Protein AF-W7W2A4-F1 (afdb_monomer)

Mean predicted aligned error: 11.68 Å

Structure (mmCIF, N/CA/C/O backbone):
data_AF-W7W2A4-F1
#
_entry.id   AF-W7W2A4-F1
#
loop_
_atom_site.group_PDB
_atom_site.id
_atom_site.type_symbol
_atom_site.label_atom_id
_atom_site.label_alt_id
_atom_site.label_comp_id
_atom_site.label_asym_id
_atom_site.label_entity_id
_atom_site.label_seq_id
_atom_site.pdbx_PDB_ins_code
_atom_site.Cartn_x
_atom_site.Cartn_y
_atom_site.Cartn_z
_atom_site.occupa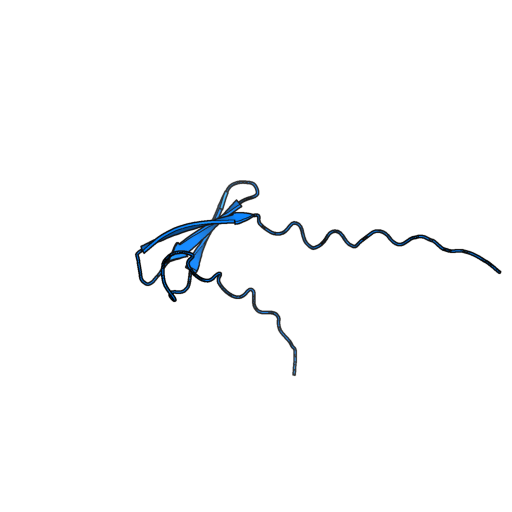ncy
_atom_site.B_iso_or_equiv
_atom_site.auth_seq_id
_atom_site.auth_comp_id
_atom_site.auth_asym_id
_atom_site.auth_atom_id
_atom_site.pdbx_PDB_model_num
ATOM 1 N N . MET A 1 1 ? 9.462 -25.849 14.936 1.00 43.78 1 MET A N 1
ATOM 2 C CA . MET A 1 1 ? 9.563 -24.855 13.844 1.00 43.78 1 MET A CA 1
ATOM 3 C C . MET A 1 1 ? 8.333 -23.974 13.919 1.00 43.78 1 MET A C 1
ATOM 5 O O . MET A 1 1 ? 7.233 -24.443 13.668 1.00 43.78 1 MET A O 1
ATOM 9 N N . PHE A 1 2 ? 8.513 -22.758 14.428 1.00 44.53 2 PHE A N 1
ATOM 10 C CA . PHE A 1 2 ? 7.433 -21.817 14.694 1.00 44.53 2 PHE A CA 1
ATOM 11 C C . PHE A 1 2 ? 6.754 -21.457 13.373 1.00 44.53 2 PHE A C 1
ATOM 13 O O . PHE A 1 2 ? 7.388 -20.873 12.495 1.00 44.53 2 PHE A O 1
ATOM 20 N N . THR A 1 3 ? 5.472 -21.792 13.230 1.00 48.12 3 THR A N 1
ATOM 21 C CA . THR A 1 3 ? 4.590 -21.216 12.212 1.00 48.12 3 THR A CA 1
ATOM 22 C C . THR A 1 3 ? 4.372 -19.753 12.574 1.00 48.12 3 THR A C 1
ATOM 24 O O . THR A 1 3 ? 3.325 -19.358 13.083 1.00 48.12 3 THR A O 1
ATOM 27 N N . GLY A 1 4 ? 5.410 -18.942 12.383 1.00 42.12 4 GLY A N 1
ATOM 28 C CA . GLY A 1 4 ? 5.262 -17.508 12.338 1.00 42.12 4 GLY A CA 1
ATOM 29 C C . GLY A 1 4 ? 4.390 -17.226 11.131 1.00 42.12 4 GLY A C 1
ATOM 30 O O . GLY A 1 4 ? 4.875 -17.234 10.002 1.00 42.12 4 GLY A O 1
ATOM 31 N N . THR A 1 5 ? 3.100 -16.995 11.355 1.00 51.19 5 THR A N 1
ATOM 32 C CA . THR A 1 5 ? 2.267 -16.205 10.452 1.00 51.19 5 THR A CA 1
ATOM 33 C C . THR A 1 5 ? 2.892 -14.816 10.391 1.00 51.19 5 THR A C 1
ATOM 35 O O . THR A 1 5 ? 2.439 -13.879 11.047 1.00 51.19 5 THR A O 1
ATOM 38 N N . SER A 1 6 ? 4.010 -14.710 9.670 1.00 49.09 6 SER A N 1
ATOM 39 C CA . SER A 1 6 ? 4.594 -13.446 9.269 1.00 49.09 6 SER A CA 1
ATOM 40 C C . SER A 1 6 ? 3.465 -12.688 8.586 1.00 49.09 6 SER A C 1
ATOM 42 O O . SER A 1 6 ? 2.759 -13.305 7.779 1.00 49.09 6 SER A O 1
ATOM 44 N N . PRO A 1 7 ? 3.198 -11.424 8.947 1.00 55.38 7 PRO A N 1
ATOM 45 C CA . PRO A 1 7 ? 2.141 -10.659 8.313 1.00 55.38 7 PRO A CA 1
ATOM 46 C C . PRO A 1 7 ? 2.483 -10.570 6.828 1.00 55.38 7 PRO A C 1
ATOM 48 O O . PRO A 1 7 ? 3.285 -9.732 6.427 1.00 55.38 7 PRO A O 1
ATOM 51 N N . GLN A 1 8 ? 1.932 -11.489 6.028 1.00 60.56 8 GLN A N 1
ATOM 52 C CA . GLN A 1 8 ? 2.200 -11.560 4.605 1.00 60.56 8 GLN A CA 1
ATOM 53 C C . GLN A 1 8 ? 1.798 -10.210 4.035 1.00 60.56 8 GLN A C 1
ATOM 55 O O . GLN A 1 8 ? 0.627 -9.821 4.088 1.00 60.56 8 GLN A O 1
ATOM 60 N N . SER A 1 9 ? 2.800 -9.478 3.553 1.00 68.94 9 SER A N 1
ATOM 61 C CA . SER A 1 9 ? 2.609 -8.259 2.791 1.00 68.94 9 SER A CA 1
ATOM 62 C C . SER A 1 9 ? 1.511 -8.506 1.759 1.00 68.94 9 SER A C 1
ATOM 64 O O . SER A 1 9 ? 1.574 -9.497 1.026 1.00 68.94 9 SER A O 1
ATOM 66 N N . PRO A 1 10 ? 0.456 -7.683 1.735 1.00 80.81 10 PRO A N 1
ATOM 67 C CA . PRO A 1 10 ? -0.695 -7.974 0.908 1.00 80.81 10 PRO A CA 1
ATOM 68 C C . PRO A 1 10 ? -0.316 -7.930 -0.574 1.00 80.81 10 PRO A C 1
ATOM 70 O O . PRO A 1 10 ? 0.402 -7.031 -1.012 1.00 80.81 10 PRO A O 1
ATOM 73 N N . ALA A 1 11 ? -0.833 -8.887 -1.345 1.00 86.38 11 ALA A N 1
ATOM 74 C CA . ALA A 1 11 ? -0.729 -8.858 -2.799 1.00 86.38 11 ALA A CA 1
ATOM 75 C C . ALA A 1 11 ? -1.432 -7.616 -3.359 1.00 86.38 11 ALA A C 1
ATOM 77 O O . ALA A 1 11 ? -2.466 -7.184 -2.825 1.00 86.38 11 ALA A O 1
ATOM 78 N N . CYS A 1 12 ? -0.850 -7.048 -4.412 1.00 88.69 12 CYS A N 1
ATOM 79 C CA . CYS A 1 12 ? -1.445 -5.950 -5.149 1.00 88.69 12 CYS A CA 1
ATOM 80 C C . CYS A 1 12 ? -2.726 -6.427 -5.865 1.00 88.69 12 CYS A C 1
ATOM 82 O O . CYS A 1 12 ? -2.746 -7.531 -6.403 1.00 88.69 12 CYS A O 1
ATOM 84 N N . PRO A 1 13 ? -3.804 -5.624 -5.887 1.00 88.38 13 PRO A N 1
ATOM 85 C CA . PRO A 1 13 ? -5.032 -5.991 -6.594 1.00 88.38 13 PRO A CA 1
ATOM 86 C C . PRO A 1 13 ? -4.929 -5.879 -8.125 1.00 88.38 13 PRO A C 1
ATOM 88 O O . PRO A 1 13 ? -5.826 -6.347 -8.814 1.00 88.38 13 PRO A O 1
ATOM 91 N N . VAL A 1 14 ? -3.879 -5.238 -8.652 1.00 90.25 14 VAL A N 1
ATOM 92 C CA . VAL A 1 14 ? -3.738 -4.934 -10.089 1.00 90.25 14 VAL A CA 1
ATOM 93 C C . VAL A 1 14 ? -2.648 -5.767 -10.764 1.00 90.25 14 VAL A C 1
ATOM 95 O O . VAL A 1 14 ? -2.749 -6.060 -11.950 1.00 90.25 14 VAL A O 1
ATOM 98 N N . CYS A 1 15 ? -1.617 -6.183 -10.030 1.00 90.19 15 CYS A N 1
ATOM 99 C CA . CYS A 1 15 ? -0.518 -6.979 -10.569 1.00 90.19 15 CYS A CA 1
ATOM 100 C C . CYS A 1 15 ? -0.096 -8.075 -9.573 1.00 90.19 15 CYS A C 1
ATOM 102 O O . CYS A 1 15 ? -0.432 -7.983 -8.391 1.00 90.19 15 CYS A O 1
ATOM 104 N N . PRO A 1 16 ? 0.689 -9.088 -9.988 1.00 89.44 16 PRO A N 1
ATOM 105 C CA . PRO A 1 16 ? 1.224 -10.110 -9.078 1.00 89.44 16 PRO A CA 1
ATOM 106 C C . PRO A 1 16 ? 2.300 -9.577 -8.105 1.00 89.44 16 PRO A C 1
ATOM 108 O O . PRO A 1 16 ? 2.941 -10.352 -7.395 1.00 89.44 16 PRO A O 1
ATOM 111 N N . GLY A 1 17 ? 2.513 -8.259 -8.058 1.00 90.25 17 GLY A N 1
ATOM 112 C CA . GLY A 1 17 ? 3.469 -7.602 -7.179 1.00 90.25 17 GLY A CA 1
ATOM 113 C C . GLY A 1 17 ? 3.050 -7.575 -5.707 1.00 90.25 17 GLY A C 1
ATOM 114 O O . GLY A 1 17 ? 1.885 -7.747 -5.332 1.00 90.25 17 GLY A O 1
ATOM 115 N N . GLN A 1 18 ? 4.027 -7.295 -4.844 1.00 90.25 18 GLN A N 1
ATOM 116 C CA . GLN A 1 18 ? 3.836 -7.219 -3.395 1.00 90.25 18 GLN A CA 1
ATOM 117 C C . GLN A 1 18 ? 3.655 -5.774 -2.920 1.00 90.25 18 GLN A C 1
ATOM 119 O O . GLN A 1 18 ? 4.345 -4.856 -3.377 1.00 90.25 18 GLN A O 1
ATOM 124 N N . GLY A 1 19 ? 2.733 -5.576 -1.975 1.00 90.81 19 GLY A N 1
ATOM 125 C CA . GLY A 1 19 ? 2.522 -4.299 -1.304 1.00 90.81 19 GLY A CA 1
ATOM 126 C C . GLY A 1 19 ? 3.488 -4.079 -0.147 1.00 90.81 19 GLY A C 1
ATOM 127 O O . GLY A 1 19 ? 3.506 -4.862 0.800 1.00 90.81 19 GLY A O 1
ATOM 128 N N . VAL A 1 20 ? 4.239 -2.982 -0.169 1.00 90.81 20 VAL A N 1
ATOM 129 C CA . VAL A 1 20 ? 4.977 -2.498 1.002 1.00 90.81 20 VAL A CA 1
ATOM 130 C C . VAL A 1 20 ? 4.071 -1.687 1.919 1.00 90.81 20 VAL A C 1
ATOM 132 O O . VAL A 1 20 ? 3.341 -0.830 1.426 1.00 90.81 20 VAL A O 1
ATOM 135 N N . PRO A 1 21 ? 4.111 -1.917 3.242 1.00 89.19 21 PRO A N 1
ATOM 136 C CA . PRO A 1 21 ? 3.345 -1.122 4.191 1.00 89.19 21 PRO A CA 1
ATOM 137 C C . PRO A 1 21 ? 3.874 0.314 4.230 1.00 89.19 21 PRO A C 1
ATOM 139 O O . PRO A 1 21 ? 5.058 0.535 4.467 1.00 89.19 21 PRO A O 1
ATOM 142 N N . LEU A 1 22 ? 2.979 1.280 4.032 1.00 90.56 22 LEU A N 1
ATOM 143 C CA . LEU A 1 22 ? 3.277 2.707 4.187 1.00 90.56 22 LEU A CA 1
ATOM 144 C C . LEU A 1 22 ? 2.989 3.191 5.610 1.00 90.56 22 LEU A C 1
ATOM 146 O O . LEU A 1 22 ? 3.652 4.086 6.118 1.00 90.56 22 LEU A O 1
ATOM 150 N N . GLY A 1 23 ? 1.984 2.601 6.257 1.00 88.56 23 GLY A N 1
ATOM 151 C CA . GLY A 1 23 ? 1.535 3.014 7.579 1.00 88.56 23 GLY A CA 1
ATOM 152 C C . GLY A 1 23 ? 0.058 2.718 7.791 1.00 88.56 23 GLY A C 1
ATOM 153 O O . GLY A 1 23 ? -0.591 2.041 6.990 1.00 88.56 23 GLY A O 1
ATOM 154 N N . GLN A 1 24 ? -0.484 3.215 8.896 1.00 90.00 24 GLN A N 1
ATOM 155 C CA . GLN A 1 24 ? -1.902 3.110 9.213 1.00 90.00 24 GLN A CA 1
ATOM 156 C C . GLN A 1 24 ? -2.505 4.507 9.308 1.00 90.00 24 GLN A C 1
ATOM 158 O O . GLN A 1 24 ? -1.973 5.369 9.999 1.00 90.00 24 GLN A O 1
ATOM 163 N N . LEU A 1 25 ? -3.638 4.701 8.637 1.00 88.69 25 LEU A N 1
ATOM 164 C CA . LEU A 1 25 ? -4.447 5.907 8.717 1.00 88.69 25 LEU A CA 1
ATOM 165 C C . LEU A 1 25 ? -5.819 5.521 9.276 1.00 88.69 25 LEU A C 1
ATOM 167 O O . LEU A 1 25 ? -6.637 4.883 8.607 1.00 88.69 25 LEU A O 1
ATOM 171 N N . GLY A 1 26 ? -6.049 5.840 10.549 1.00 88.38 26 GLY A N 1
ATOM 172 C CA . GLY A 1 26 ? -7.253 5.423 11.267 1.00 88.38 26 GLY A CA 1
ATOM 173 C C . GLY A 1 26 ? -7.359 3.897 11.373 1.00 88.38 26 GLY A C 1
ATOM 174 O O . GLY A 1 26 ? -6.521 3.255 11.999 1.00 88.38 26 GLY A O 1
ATOM 175 N N . ARG A 1 27 ? -8.395 3.304 10.764 1.00 85.56 27 ARG A N 1
ATOM 176 C CA . ARG A 1 27 ? -8.631 1.841 10.727 1.00 85.56 27 ARG A CA 1
ATOM 17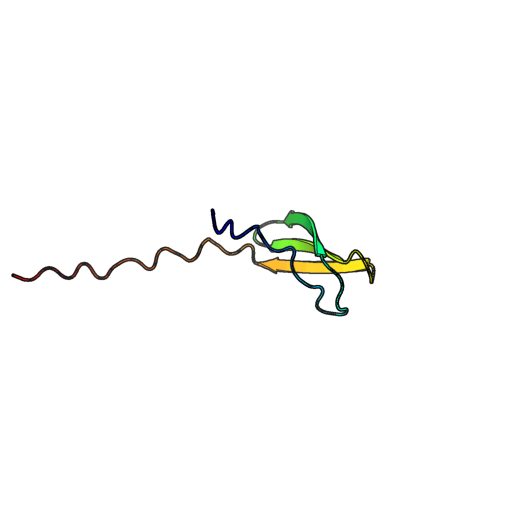7 C C . ARG A 1 27 ? -8.116 1.173 9.446 1.00 85.56 27 ARG A C 1
ATOM 179 O O . ARG A 1 27 ? -8.322 -0.026 9.247 1.00 85.56 27 ARG A O 1
ATOM 186 N N . LEU A 1 28 ? -7.494 1.941 8.557 1.00 88.56 28 LEU A N 1
ATOM 187 C CA . LEU A 1 28 ? -7.004 1.469 7.271 1.00 88.56 28 LEU A CA 1
ATOM 188 C C . LEU A 1 28 ? -5.486 1.386 7.305 1.00 88.56 28 LEU A C 1
ATOM 190 O O . LEU A 1 28 ? -4.801 2.337 7.671 1.00 88.56 28 LEU A O 1
ATOM 194 N N . ARG A 1 29 ? -4.960 0.234 6.912 1.00 90.31 29 ARG A N 1
ATOM 195 C CA . ARG A 1 29 ? -3.535 0.014 6.716 1.00 90.31 29 ARG A CA 1
ATOM 196 C C . ARG A 1 29 ? -3.244 0.227 5.239 1.00 90.31 29 ARG A C 1
ATOM 198 O O . ARG A 1 29 ? -3.863 -0.419 4.393 1.00 90.31 29 ARG A O 1
ATOM 205 N N . TRP A 1 30 ? -2.373 1.180 4.954 1.00 91.94 30 TRP A N 1
ATOM 2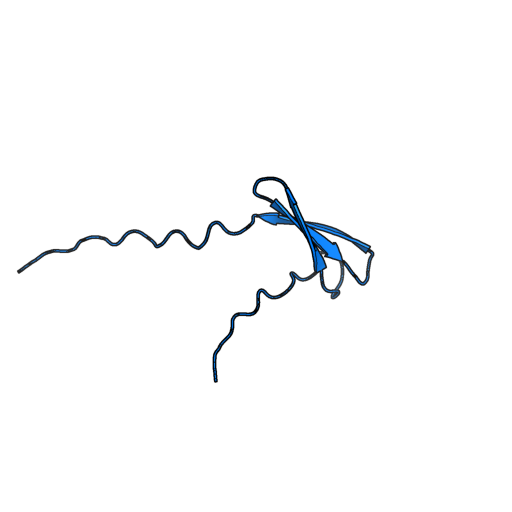06 C CA . TRP A 1 30 ? -2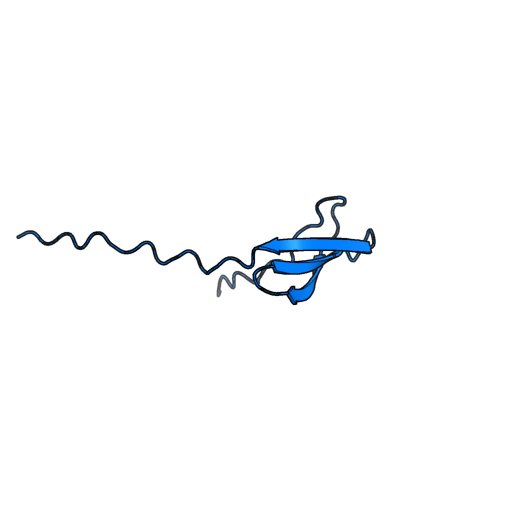.017 1.599 3.608 1.00 91.94 30 TRP A CA 1
ATOM 207 C C . TRP A 1 30 ? -0.768 0.872 3.138 1.00 91.94 30 TRP A C 1
ATOM 209 O O . TRP A 1 30 ? 0.166 0.632 3.910 1.00 91.94 30 TRP A O 1
ATOM 219 N N . TYR A 1 31 ? -0.772 0.534 1.857 1.00 92.44 31 TYR A N 1
ATOM 220 C CA . TYR A 1 31 ? 0.275 -0.204 1.182 1.00 92.44 31 TYR A CA 1
ATOM 221 C C . TYR A 1 31 ? 0.519 0.403 -0.194 1.00 92.44 31 TYR A C 1
ATOM 223 O O . TYR A 1 31 ? -0.418 0.868 -0.839 1.00 92.44 31 TYR A O 1
ATOM 231 N N . ARG A 1 32 ? 1.762 0.337 -0.663 1.00 92.69 32 ARG A N 1
ATOM 232 C CA . ARG A 1 32 ? 2.138 0.701 -2.030 1.00 92.69 32 ARG A CA 1
ATOM 233 C C . ARG A 1 32 ? 2.685 -0.512 -2.751 1.00 92.69 32 ARG A C 1
ATOM 235 O O . ARG A 1 32 ? 3.513 -1.232 -2.197 1.00 92.69 32 ARG A O 1
ATOM 242 N N . CYS A 1 33 ? 2.239 -0.778 -3.969 1.00 93.62 33 CYS A N 1
ATOM 243 C CA . CYS A 1 33 ? 2.814 -1.855 -4.760 1.00 93.62 33 CYS A CA 1
ATOM 244 C C . CYS A 1 33 ? 4.252 -1.504 -5.163 1.00 93.62 33 CYS A C 1
ATOM 246 O O . CYS A 1 33 ? 4.497 -0.414 -5.674 1.00 93.62 33 CYS A O 1
ATOM 248 N N . ARG A 1 34 ? 5.194 -2.435 -4.973 1.00 91.94 34 ARG A N 1
ATOM 249 C CA . ARG A 1 34 ? 6.581 -2.261 -5.441 1.00 91.94 34 ARG A CA 1
ATOM 250 C C . ARG A 1 34 ? 6.739 -2.332 -6.959 1.00 91.94 34 ARG A C 1
ATOM 252 O O . ARG A 1 34 ? 7.737 -1.843 -7.465 1.00 91.94 34 ARG A O 1
ATOM 259 N N . ASP A 1 35 ? 5.790 -2.962 -7.641 1.00 91.69 35 ASP A N 1
ATOM 260 C CA . ASP A 1 35 ? 5.925 -3.343 -9.047 1.00 91.69 35 ASP A CA 1
ATOM 261 C C . ASP A 1 35 ? 5.194 -2.354 -9.968 1.00 91.69 35 ASP A C 1
ATOM 263 O O . ASP A 1 35 ? 5.817 -1.654 -10.756 1.00 91.69 35 ASP A O 1
ATOM 267 N N . CYS A 1 36 ? 3.878 -2.192 -9.785 1.00 93.88 36 CYS A N 1
ATOM 268 C CA . CYS A 1 36 ? 3.083 -1.235 -10.565 1.00 93.88 36 CYS A CA 1
ATOM 269 C C . CYS A 1 36 ? 2.959 0.156 -9.920 1.00 93.88 36 CYS A C 1
ATOM 271 O O . CYS A 1 36 ? 2.438 1.079 -10.539 1.00 93.88 36 CYS A O 1
ATOM 273 N N . GLY A 1 37 ? 3.396 0.323 -8.667 1.00 93.31 37 GLY A N 1
ATOM 274 C CA . GLY A 1 37 ? 3.442 1.624 -7.995 1.00 93.31 37 GLY A CA 1
ATOM 275 C C . GLY A 1 37 ? 2.131 2.139 -7.395 1.00 93.31 37 GLY A C 1
ATOM 276 O O . GLY A 1 37 ? 2.177 3.187 -6.753 1.00 93.31 37 GLY A O 1
ATOM 277 N N . ILE A 1 38 ? 1.003 1.431 -7.553 1.00 93.62 38 ILE A N 1
ATOM 278 C CA . ILE A 1 38 ? -0.297 1.879 -7.026 1.00 93.62 38 ILE A CA 1
ATOM 279 C C . ILE A 1 38 ? -0.359 1.843 -5.498 1.00 93.62 38 ILE A C 1
ATOM 281 O O . ILE A 1 38 ? 0.212 0.952 -4.859 1.00 93.62 38 ILE A O 1
ATOM 285 N N . ASP A 1 39 ? -1.148 2.741 -4.923 1.00 93.31 39 ASP A N 1
ATOM 286 C CA . ASP A 1 39 ? -1.474 2.742 -3.502 1.00 93.31 39 ASP A CA 1
ATOM 287 C C . ASP A 1 39 ? -2.813 2.039 -3.257 1.00 93.31 39 ASP A C 1
ATOM 289 O O . ASP A 1 39 ? -3.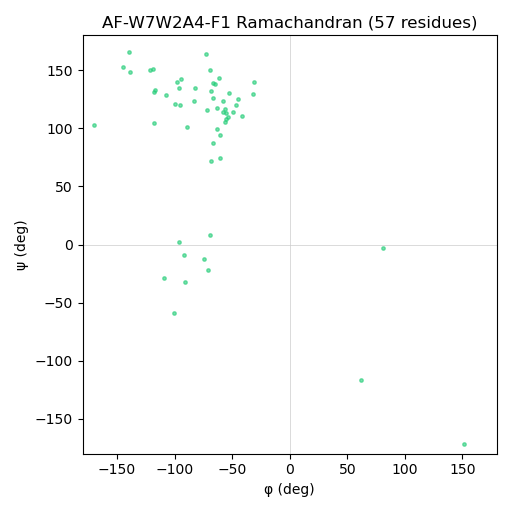802 2.255 -3.958 1.00 93.31 39 ASP A O 1
ATOM 293 N N . PHE A 1 40 ? -2.859 1.180 -2.244 1.00 90.62 40 PHE A N 1
ATOM 294 C CA . PHE A 1 40 ? -4.064 0.462 -1.853 1.00 90.62 40 PHE A CA 1
ATOM 295 C C . PHE A 1 40 ? -4.125 0.293 -0.339 1.00 90.62 40 PHE A C 1
ATOM 297 O O . PHE A 1 40 ? -3.111 0.246 0.356 1.00 90.62 40 PHE A O 1
ATOM 304 N N . ASN A 1 41 ? -5.334 0.186 0.200 1.00 90.81 41 ASN A N 1
ATOM 305 C CA . ASN A 1 41 ? -5.536 0.002 1.629 1.00 90.81 41 AS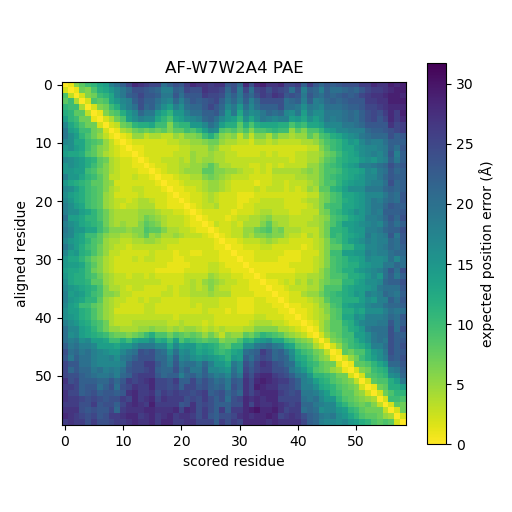N A CA 1
ATOM 306 C C . ASN A 1 41 ? -6.259 -1.310 1.923 1.00 90.81 41 ASN A C 1
ATOM 308 O O . ASN A 1 41 ? -7.046 -1.817 1.125 1.00 90.81 41 ASN A O 1
ATOM 312 N N . ARG A 1 42 ? -5.990 -1.867 3.103 1.00 85.62 42 ARG A N 1
ATOM 313 C CA . ARG A 1 42 ? -6.838 -2.893 3.708 1.00 85.62 42 ARG A CA 1
ATOM 314 C C . ARG A 1 42 ? -7.322 -2.394 5.050 1.00 85.62 42 ARG A C 1
ATOM 316 O O . ARG A 1 42 ? -6.609 -1.675 5.748 1.00 85.62 42 ARG A O 1
ATOM 323 N N . ARG A 1 43 ? -8.508 -2.833 5.466 1.00 84.31 43 ARG A N 1
ATOM 324 C CA . ARG A 1 43 ? -8.903 -2.677 6.867 1.00 84.31 43 ARG A CA 1
ATOM 3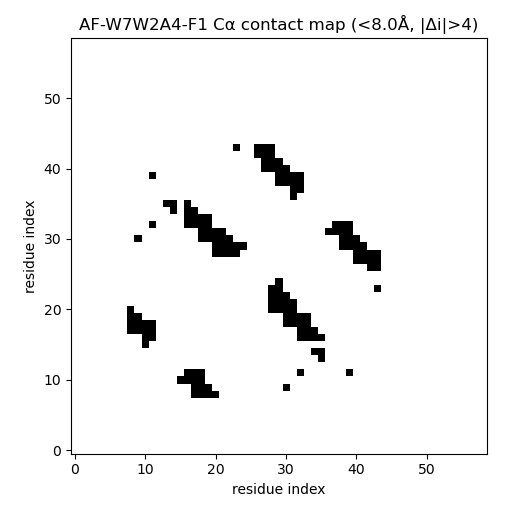25 C C . ARG A 1 43 ? -7.854 -3.383 7.714 1.00 84.31 43 ARG A C 1
ATOM 327 O O . ARG A 1 43 ? -7.594 -4.570 7.499 1.00 84.31 43 ARG A O 1
ATOM 334 N N . ALA A 1 44 ? -7.237 -2.652 8.641 1.00 72.94 44 ALA A N 1
ATOM 335 C CA . ALA A 1 44 ? -6.471 -3.286 9.694 1.00 72.94 44 ALA A CA 1
ATOM 336 C C . ALA A 1 44 ? -7.456 -4.248 10.355 1.00 72.94 44 ALA A C 1
ATOM 338 O O . ALA A 1 44 ? -8.493 -3.805 10.854 1.00 72.94 44 ALA A O 1
ATOM 339 N N . LYS A 1 45 ? -7.219 -5.563 10.237 1.00 66.00 45 LYS A N 1
ATOM 340 C CA . LYS A 1 45 ? -8.032 -6.545 10.950 1.00 66.00 45 LYS A CA 1
ATOM 341 C C . LYS A 1 45 ? -7.976 -6.090 12.404 1.00 66.00 45 LYS A C 1
ATOM 343 O O . LYS A 1 45 ? -6.922 -6.190 13.027 1.00 66.00 45 LYS A O 1
ATOM 348 N N . ALA A 1 46 ? -9.092 -5.576 12.929 1.00 55.78 46 ALA A N 1
ATOM 349 C CA . ALA A 1 46 ? -9.365 -5.768 14.336 1.00 55.78 46 ALA A CA 1
ATOM 350 C C . ALA A 1 46 ? -9.154 -7.268 14.502 1.00 55.78 46 ALA A C 1
ATOM 352 O O . ALA A 1 46 ? -9.787 -8.043 13.771 1.00 55.78 46 ALA A O 1
ATOM 353 N N . SER A 1 47 ? -8.122 -7.634 15.272 1.00 52.00 47 SER A N 1
ATOM 354 C CA . SER A 1 47 ? -7.790 -9.020 15.604 1.00 52.00 47 SER A CA 1
ATOM 355 C C . SER A 1 47 ? -9.096 -9.796 15.671 1.00 52.00 47 SER A C 1
ATOM 357 O O . SER A 1 47 ? -10.013 -9.216 16.266 1.00 52.00 47 SER A O 1
ATOM 359 N N . PRO A 1 48 ? -9.243 -10.963 14.996 1.00 53.59 48 PRO A N 1
ATOM 360 C CA . PRO A 1 48 ? -10.507 -11.696 14.991 1.00 53.59 48 PRO A CA 1
ATOM 361 C C . PRO A 1 48 ? -11.034 -11.620 16.408 1.00 53.59 48 PRO A C 1
ATOM 363 O O . P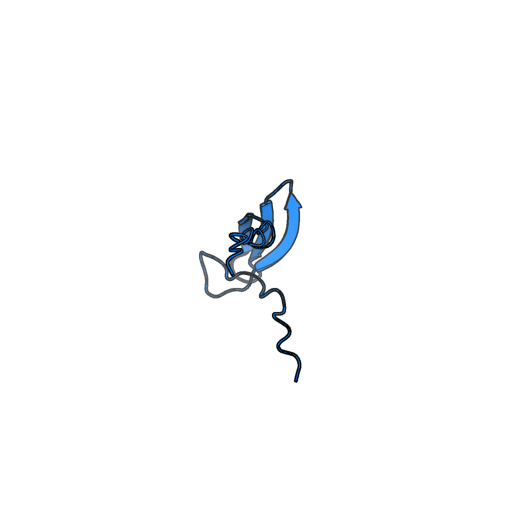RO A 1 48 ? -10.348 -12.076 17.322 1.00 53.59 48 PRO A O 1
ATOM 366 N N . SER A 1 49 ? -12.128 -10.864 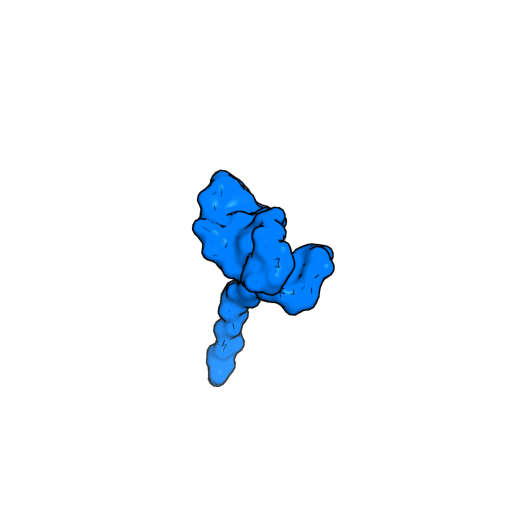16.580 1.00 44.69 49 SER A N 1
ATOM 367 C CA . SER A 1 49 ? -12.718 -10.639 17.890 1.00 44.69 49 SER A CA 1
ATOM 368 C C . SER A 1 49 ? -12.757 -12.029 18.502 1.00 44.69 49 SER A C 1
ATOM 370 O O . SER A 1 49 ? -13.262 -12.914 17.799 1.00 44.69 49 SER A O 1
ATOM 372 N N . PRO A 1 50 ? -12.089 -12.292 19.647 1.00 56.28 50 PRO A N 1
ATOM 373 C CA . PRO A 1 50 ? -12.126 -13.620 20.227 1.00 56.28 50 PRO A CA 1
ATOM 374 C C . PRO A 1 50 ? -13.607 -13.879 20.395 1.00 56.28 50 PRO A C 1
ATOM 376 O O . PRO A 1 50 ? -14.252 -13.182 21.175 1.00 56.28 50 PRO A O 1
ATOM 379 N N . SER A 1 51 ? -14.155 -14.735 19.529 1.00 54.12 51 SER A N 1
ATOM 380 C CA . SER A 1 51 ? -15.580 -14.987 19.471 1.00 54.12 51 SER A CA 1
ATOM 381 C C . SER A 1 51 ? -15.919 -15.407 20.885 1.00 54.12 51 SER A C 1
ATOM 383 O O . SER A 1 51 ? -15.397 -16.406 21.387 1.00 54.12 51 SER A O 1
ATOM 385 N N . LEU A 1 52 ? -16.611 -14.507 21.583 1.00 57.88 52 LEU A N 1
ATOM 386 C CA . LEU A 1 52 ? -16.939 -14.661 22.979 1.00 57.88 52 LEU A CA 1
ATOM 387 C C . LEU A 1 52 ? -17.687 -15.984 23.072 1.00 57.88 52 LEU A C 1
ATOM 389 O O . LEU A 1 52 ? -18.722 -16.179 22.440 1.00 57.88 52 LEU A O 1
ATOM 393 N N . ARG A 1 53 ? -17.067 -16.899 23.810 1.00 63.69 53 ARG A N 1
ATOM 394 C CA . ARG A 1 53 ? -17.585 -18.186 24.270 1.00 63.69 53 ARG A CA 1
ATOM 395 C C . ARG A 1 53 ? -19.103 -18.109 24.500 1.00 63.69 53 ARG A C 1
ATOM 397 O O . ARG A 1 53 ? -19.531 -17.183 25.190 1.00 63.69 53 ARG A O 1
ATOM 404 N N . PRO A 1 54 ? -19.908 -19.120 24.140 1.00 54.16 54 PRO A N 1
ATOM 405 C CA . PRO A 1 54 ? -21.029 -19.448 24.995 1.00 54.16 54 PRO A CA 1
ATOM 406 C C . PRO A 1 54 ? -20.453 -20.113 26.252 1.00 54.16 54 PRO A C 1
ATOM 408 O O . PRO A 1 54 ? -19.824 -21.171 26.193 1.00 54.16 54 PRO A O 1
ATOM 411 N N . ALA A 1 55 ? -20.623 -19.467 27.402 1.00 63.00 55 ALA A N 1
ATOM 412 C CA . ALA A 1 55 ? -20.455 -20.099 28.701 1.00 63.00 55 ALA A CA 1
ATOM 413 C C . ALA A 1 55 ? -21.558 -21.161 28.875 1.00 63.00 55 ALA A C 1
ATOM 415 O O . ALA A 1 55 ? -22.637 -20.867 29.375 1.00 63.00 55 ALA A O 1
ATOM 416 N N . GLY A 1 56 ? -21.308 -22.386 28.410 1.00 55.91 56 GLY A N 1
ATOM 417 C CA . GLY A 1 56 ? -22.174 -23.539 28.648 1.00 55.91 56 GLY A CA 1
ATOM 418 C C . GLY A 1 56 ? -21.763 -24.252 29.932 1.00 55.91 56 GLY A C 1
ATOM 419 O O . GLY A 1 56 ? -20.778 -24.982 29.948 1.00 55.91 56 GLY A O 1
ATOM 420 N N . ARG A 1 57 ? -22.502 -23.998 31.010 1.00 66.81 57 ARG A N 1
ATOM 421 C CA . ARG A 1 57 ? -22.452 -24.699 32.299 1.00 66.81 57 ARG A CA 1
ATOM 422 C C . ARG A 1 57 ? -23.608 -25.704 32.329 1.00 66.81 57 ARG A C 1
ATOM 424 O O . ARG A 1 57 ? -24.744 -25.263 32.212 1.00 66.81 57 ARG A O 1
ATOM 431 N N . ALA A 1 58 ? -23.322 -26.996 32.488 1.00 58.38 58 ALA A N 1
ATOM 432 C CA . ALA A 1 58 ? -24.240 -28.061 32.934 1.00 58.38 58 ALA A CA 1
ATOM 433 C C . ALA A 1 58 ? -23.374 -29.313 33.190 1.00 58.38 58 ALA A C 1
ATOM 435 O O . ALA A 1 58 ? -22.692 -29.753 32.269 1.00 58.38 58 ALA A O 1
ATOM 436 N N . SER A 1 59 ? -23.088 -29.633 34.458 1.00 64.00 59 SER A N 1
ATOM 437 C CA . SER A 1 59 ? -23.799 -30.606 35.317 1.00 64.00 59 SER A CA 1
ATOM 438 C C . SER A 1 59 ? -23.248 -32.013 35.147 1.00 64.00 59 SER A C 1
ATOM 440 O O . SER A 1 59 ? -23.448 -32.592 34.063 1.00 64.00 59 SER A O 1
#

Nearest PDB structures (foldseek):
  5nuh-assembly2_C  TM=6.113E-01  e=8.006E-01  Homo sapiens
  4u5w-assembly1_B  TM=6.361E-01  e=2.628E+00  Homo sapiens
  8wff-assembly1_A  TM=5.048E-01  e=3.905E+00  Homo sapiens
  3vs5-assembly1_A  TM=5.728E-01  e=4.761E+00  Homo sapiens
  1x27-assembly1_F  TM=5.339E-01  e=9.215E+00  Homo sapiens

Solvent-accessible surface area (backbone atoms only — not comparable to full-atom values): 3932 Å² total; per-residue (Å²): 134,84,84,69,80,62,83,70,60,51,70,36,96,86,49,98,32,49,22,46,78,75,49,70,61,89,64,33,32,33,25,32,24,76,69,85,61,51,76,49,71,43,72,51,72,70,66,78,68,75,76,76,71,83,87,81,84,80,136

pLDDT: mean 75.57, std 17.63, range [42.12, 93.88]

Radius of gyration: 17.21 Å; Cα contacts (8 Å, |Δi|>4): 74; chains: 1; bounding box: 34×36×46 Å

Foldseek 3Di:
DDPPPPPQQDADPPDRFGWDFPQDDDQWTWTAGPPPGDIDIDGNPPPPPPPDDPPDDDD

Sequence (59 aa):
MFTGTSPQSPACPVCPGQGVPLGQLGRLRWYRCRDCGIDFNRRAKASPSPSLRPAGRAS

Secondary structure (DSSP, 8-state):
---------PBPSSSSPBEEEEEEETTEEEEEETTT--EEEEE----------------